Protein AF-A0A1J5TK34-F1 (afdb_monomer_lite)

Radius of gyration: 12.62 Å; chains: 1; bounding box: 26×22×34 Å

pLDDT: mean 90.43, std 6.5, range [69.56, 97.0]

Secondary structure (DSSP, 8-state):
---------PPPPTTEEEEE-TTSSEEEEEPP-TTPPPSS--EEEE---PPPPTT-------

Organism: NCBI:txid1888998

Sequence (62 aa):
MAEKVEKTGVTKEAGYLYYLGKDGHVWRTKMARGGKKTGGGPEKVADAGVTREDKFLYYIDK

Structure (mmCIF, N/CA/C/O backbone):
data_AF-A0A1J5TK34-F1
#
_entry.id   AF-A0A1J5TK34-F1
#
loop_
_atom_site.group_PDB
_atom_site.id
_atom_site.type_symbol
_atom_site.label_atom_id
_atom_site.label_alt_id
_atom_site.label_comp_id
_atom_site.label_asym_id
_atom_site.label_entity_id
_atom_site.label_seq_id
_atom_site.pdbx_PDB_ins_code
_atom_site.Cartn_x
_atom_site.Cartn_y
_atom_site.Cartn_z
_atom_site.occupancy
_atom_site.B_iso_or_equiv
_atom_site.auth_seq_id
_atom_site.auth_comp_id
_atom_site.auth_asym_id
_atom_site.auth_atom_id
_atom_site.pdbx_PDB_model_num
ATOM 1 N N . MET A 1 1 ? -15.270 11.242 6.243 1.00 77.12 1 MET A N 1
ATOM 2 C CA . MET A 1 1 ? -14.029 11.393 7.034 1.00 77.12 1 MET A CA 1
ATOM 3 C C . MET A 1 1 ? -13.336 10.041 6.999 1.00 77.12 1 MET A C 1
ATOM 5 O O . MET A 1 1 ? -14.047 9.047 7.020 1.00 77.12 1 MET A O 1
ATOM 9 N N . ALA A 1 2 ? -12.020 9.989 6.819 1.00 84.81 2 ALA A N 1
ATOM 10 C CA . ALA A 1 2 ? -11.289 8.724 6.761 1.00 84.81 2 ALA A CA 1
ATOM 11 C C . ALA A 1 2 ? -10.509 8.514 8.059 1.00 84.81 2 ALA A C 1
ATOM 13 O O . ALA A 1 2 ? -10.035 9.486 8.646 1.00 84.81 2 ALA A O 1
ATOM 14 N N . GLU A 1 3 ? -10.377 7.260 8.477 1.00 90.06 3 GLU A N 1
ATOM 15 C CA . GLU A 1 3 ? -9.658 6.865 9.685 1.00 90.06 3 GLU A CA 1
ATOM 16 C C . GLU A 1 3 ? -8.335 6.183 9.323 1.00 90.06 3 GLU A C 1
ATOM 18 O O . GLU A 1 3 ? -8.248 5.432 8.349 1.00 90.06 3 GLU A O 1
ATOM 23 N N . LYS A 1 4 ? -7.289 6.458 10.108 1.00 90.81 4 LYS A N 1
ATOM 24 C CA . LYS A 1 4 ? -6.006 5.771 9.976 1.00 90.81 4 LYS A CA 1
ATOM 25 C C . LYS A 1 4 ? -6.069 4.452 10.736 1.00 90.81 4 LYS A C 1
ATOM 27 O O . LYS A 1 4 ? -5.979 4.451 11.956 1.00 90.81 4 LYS A O 1
ATOM 32 N N . VAL A 1 5 ? -6.172 3.361 9.987 1.00 93.06 5 VAL A N 1
ATOM 33 C CA . VAL A 1 5 ? -6.279 2.007 10.548 1.00 93.06 5 VAL A CA 1
ATOM 34 C C . VAL A 1 5 ? -4.925 1.363 10.860 1.00 93.06 5 VAL A C 1
ATOM 36 O O . VAL A 1 5 ? -4.866 0.509 11.728 1.00 93.06 5 VAL A O 1
ATOM 39 N N . GLU A 1 6 ? -3.843 1.765 10.177 1.00 94.44 6 GLU A N 1
ATOM 40 C CA . GLU A 1 6 ? -2.494 1.211 10.382 1.00 94.44 6 GLU A CA 1
ATOM 41 C C . GLU A 1 6 ? -1.397 2.177 9.884 1.00 94.44 6 GLU A C 1
ATOM 43 O O . GLU A 1 6 ? -1.640 3.006 8.997 1.00 94.44 6 GLU A O 1
ATOM 48 N N . LYS A 1 7 ? -0.176 2.076 10.429 1.00 93.88 7 LYS A N 1
ATOM 49 C CA . LYS A 1 7 ? 1.020 2.808 9.983 1.00 93.88 7 LYS A CA 1
ATOM 50 C C . LYS A 1 7 ? 2.049 1.842 9.393 1.00 93.88 7 LYS A C 1
ATOM 52 O O . LYS A 1 7 ? 2.741 1.137 10.110 1.00 93.88 7 LYS A O 1
ATOM 57 N N . THR A 1 8 ? 2.236 1.898 8.078 1.00 91.50 8 THR A N 1
ATOM 58 C CA . THR A 1 8 ? 3.113 0.959 7.351 1.00 91.50 8 THR A CA 1
ATOM 59 C C . THR A 1 8 ? 4.468 1.538 6.942 1.00 91.50 8 THR A C 1
ATOM 61 O O . THR A 1 8 ? 5.341 0.796 6.508 1.00 91.50 8 THR A O 1
ATOM 64 N N . GLY A 1 9 ? 4.652 2.862 7.035 1.00 90.31 9 GLY A N 1
ATOM 65 C CA . GLY A 1 9 ? 5.901 3.532 6.643 1.00 90.31 9 GLY A CA 1
ATOM 66 C C . GLY A 1 9 ? 6.199 3.511 5.137 1.00 90.31 9 GLY A C 1
ATOM 67 O O . GLY A 1 9 ? 7.327 3.780 4.733 1.00 90.31 9 GLY A O 1
ATOM 68 N N . VAL A 1 10 ? 5.212 3.183 4.297 1.00 92.38 10 VAL A N 1
ATOM 69 C CA . VAL A 1 10 ? 5.391 3.088 2.843 1.00 92.38 10 VAL A CA 1
ATOM 70 C C . VAL A 1 10 ? 5.557 4.473 2.222 1.00 92.38 10 VAL A C 1
ATOM 72 O O . VAL A 1 10 ? 4.656 5.303 2.291 1.00 92.38 10 VAL A O 1
ATOM 75 N N . THR A 1 11 ? 6.669 4.680 1.517 1.00 91.81 11 THR A N 1
ATOM 76 C CA . THR A 1 11 ? 6.880 5.854 0.661 1.00 91.81 11 THR A CA 1
ATOM 77 C C . THR A 1 11 ? 6.428 5.550 -0.764 1.00 91.81 11 THR A C 1
ATOM 79 O O . THR A 1 11 ? 6.823 4.544 -1.361 1.00 91.81 11 THR A O 1
ATOM 82 N N . LYS A 1 12 ? 5.599 6.426 -1.338 1.00 92.81 12 LYS A N 1
ATOM 83 C CA . LYS A 1 12 ? 5.104 6.257 -2.707 1.00 92.81 12 LYS A CA 1
ATOM 84 C C . LYS A 1 12 ? 6.108 6.738 -3.745 1.00 92.81 12 LYS A C 1
ATOM 86 O O . LYS A 1 12 ? 6.465 7.912 -3.791 1.00 92.81 12 LYS A O 1
ATOM 91 N N . GLU A 1 13 ? 6.479 5.840 -4.644 1.00 92.88 13 GLU A N 1
ATOM 92 C CA . GLU A 1 13 ? 7.306 6.141 -5.805 1.00 92.88 13 GLU A CA 1
ATOM 93 C C . GLU A 1 13 ? 6.451 6.507 -7.023 1.00 92.88 13 GLU A C 1
ATOM 95 O O . GLU A 1 13 ? 5.398 5.918 -7.295 1.00 92.88 13 GLU A O 1
ATOM 100 N N . ALA A 1 14 ? 6.931 7.475 -7.804 1.00 91.75 14 ALA A N 1
ATOM 101 C CA . ALA A 1 14 ? 6.272 7.877 -9.037 1.00 91.75 14 ALA A CA 1
ATOM 102 C C . ALA A 1 14 ? 6.246 6.718 -10.048 1.00 91.75 14 ALA A C 1
ATOM 104 O O . ALA A 1 14 ? 7.252 6.061 -10.303 1.00 91.75 14 ALA A O 1
ATOM 105 N N . GLY A 1 15 ? 5.094 6.497 -10.684 1.00 91.06 15 GLY A N 1
ATOM 106 C CA . GLY A 1 15 ? 4.938 5.429 -11.677 1.00 91.06 15 GLY A CA 1
ATOM 107 C C . GLY A 1 15 ? 4.415 4.102 -11.124 1.00 91.06 15 GLY A C 1
ATOM 108 O O . GLY A 1 15 ? 4.201 3.184 -11.918 1.00 91.06 15 GLY A O 1
ATOM 109 N N . TYR A 1 16 ? 4.136 4.017 -9.823 1.00 93.19 16 TYR A N 1
ATOM 110 C CA . TYR A 1 16 ? 3.508 2.856 -9.196 1.00 93.19 16 TYR A CA 1
ATOM 111 C C . TYR A 1 16 ? 2.089 3.150 -8.705 1.00 93.19 16 TYR A C 1
ATOM 113 O O . TYR A 1 16 ? 1.780 4.249 -8.245 1.00 93.19 16 TYR A O 1
ATOM 121 N N . LEU A 1 17 ? 1.232 2.134 -8.792 1.00 92.50 17 LEU A N 1
ATOM 122 C CA . LEU A 1 17 ? -0.050 2.081 -8.104 1.00 92.50 17 LEU A CA 1
ATOM 123 C C . LEU A 1 17 ? 0.141 1.303 -6.805 1.00 92.50 17 LEU A C 1
ATOM 125 O O . LEU A 1 17 ? 0.637 0.179 -6.849 1.00 92.50 17 LEU A O 1
ATOM 129 N N . TYR A 1 18 ? -0.283 1.884 -5.686 1.00 94.56 18 TYR A N 1
ATOM 130 C CA . TYR A 1 18 ? -0.239 1.266 -4.361 1.00 94.56 18 TYR A CA 1
ATOM 131 C C . TYR A 1 18 ? -1.646 0.890 -3.918 1.00 94.56 18 TYR A C 1
ATOM 133 O O . TYR A 1 18 ? -2.577 1.681 -4.082 1.00 94.56 18 TYR A O 1
ATOM 141 N N . TYR A 1 19 ? -1.802 -0.300 -3.353 1.00 94.19 19 TYR A N 1
ATOM 142 C CA . TYR A 1 19 ? -3.095 -0.825 -2.938 1.00 94.19 19 TYR A CA 1
ATOM 143 C C . TYR A 1 19 ? -2.939 -1.808 -1.778 1.00 94.19 19 TYR A C 1
ATOM 145 O O . TYR A 1 19 ? -1.889 -2.419 -1.591 1.00 94.19 19 TYR A O 1
ATOM 153 N N . LEU A 1 20 ? -4.004 -1.964 -0.993 1.00 95.00 20 LEU A N 1
ATOM 154 C CA . LEU A 1 20 ? -4.101 -3.056 -0.032 1.00 95.00 20 LEU A CA 1
ATOM 155 C C . LEU A 1 20 ? -4.340 -4.358 -0.815 1.00 95.00 20 LEU A C 1
ATOM 157 O O . LEU A 1 20 ? -5.161 -4.379 -1.735 1.00 95.00 20 LEU A O 1
ATOM 161 N N . GLY A 1 21 ? -3.645 -5.437 -0.479 1.00 94.62 21 GLY A N 1
ATOM 162 C CA . GLY A 1 21 ? -3.826 -6.773 -1.046 1.00 94.62 21 GLY A CA 1
ATOM 163 C C . GLY A 1 21 ? -5.022 -7.501 -0.435 1.00 94.62 21 GLY A C 1
ATOM 164 O O . GLY A 1 21 ? -5.645 -7.017 0.515 1.00 94.62 21 GLY A O 1
ATOM 165 N N . LYS A 1 22 ? -5.381 -8.660 -1.000 1.00 93.19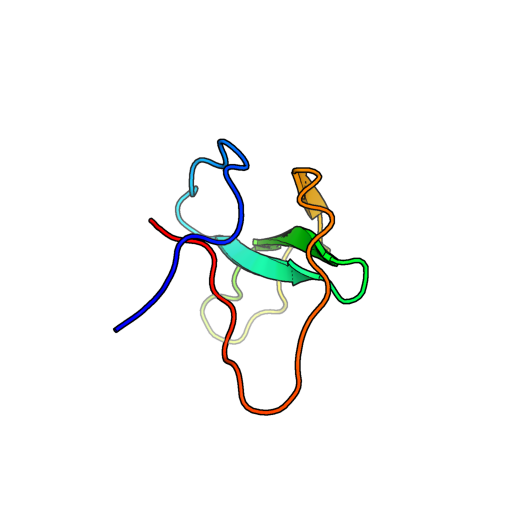 22 LYS A N 1
ATOM 166 C CA . LYS A 1 22 ? -6.419 -9.540 -0.422 1.00 93.19 22 LYS A CA 1
ATOM 167 C C . LYS A 1 22 ? -5.954 -10.209 0.875 1.00 93.19 22 LYS A C 1
ATOM 169 O O . LYS A 1 22 ? -6.779 -10.602 1.682 1.00 93.19 22 LYS A O 1
ATOM 174 N N . ASP A 1 23 ? -4.643 -10.310 1.043 1.00 95.12 23 ASP A N 1
ATOM 175 C CA . ASP A 1 23 ? -3.937 -10.783 2.232 1.00 95.12 23 ASP A CA 1
ATOM 176 C C . ASP A 1 23 ? -3.835 -9.720 3.341 1.00 95.12 23 ASP A C 1
ATOM 178 O O . ASP A 1 23 ? -3.296 -9.998 4.405 1.00 95.12 23 ASP A O 1
ATOM 182 N N . GLY A 1 24 ? -4.329 -8.500 3.104 1.00 95.69 24 GLY A N 1
ATOM 183 C CA . GLY A 1 24 ? -4.270 -7.416 4.083 1.00 95.69 24 GLY A CA 1
ATOM 184 C C . GLY A 1 24 ? -2.915 -6.713 4.168 1.00 95.69 24 GLY A C 1
ATOM 185 O O . GLY A 1 24 ? -2.701 -5.929 5.090 1.00 95.69 24 GLY A O 1
ATOM 186 N N . HIS A 1 25 ? -1.997 -6.942 3.225 1.00 97.00 25 HIS A N 1
ATOM 187 C CA . HIS A 1 25 ? -0.694 -6.267 3.170 1.00 97.00 25 HIS A CA 1
ATOM 188 C C . HIS A 1 25 ? -0.656 -5.173 2.099 1.00 97.00 25 HIS A C 1
ATOM 190 O O . HIS A 1 25 ? -1.547 -5.086 1.255 1.00 97.00 25 HIS A O 1
ATOM 196 N N . VAL A 1 26 ? 0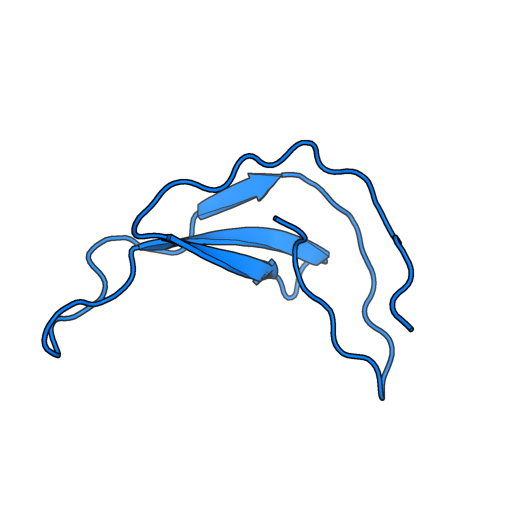.354 -4.302 2.120 1.00 96.50 26 VAL A N 1
ATOM 197 C CA . VAL A 1 26 ? 0.495 -3.257 1.099 1.00 96.50 26 VAL A CA 1
ATOM 198 C C . VAL A 1 26 ? 1.275 -3.800 -0.083 1.00 96.50 26 VAL A C 1
ATOM 200 O O . VAL A 1 26 ? 2.387 -4.310 0.063 1.00 96.50 26 VAL A O 1
ATOM 203 N N . TRP A 1 27 ? 0.706 -3.620 -1.266 1.00 96.38 27 TRP A N 1
ATOM 204 C CA . TRP A 1 27 ? 1.295 -4.020 -2.531 1.00 96.38 27 TRP A CA 1
ATOM 205 C C . TRP A 1 27 ? 1.443 -2.818 -3.458 1.00 96.38 27 TRP A C 1
ATOM 207 O O . TRP A 1 27 ? 0.689 -1.842 -3.376 1.00 96.38 27 TRP A O 1
ATOM 217 N N . ARG A 1 28 ? 2.399 -2.909 -4.381 1.00 95.38 28 ARG A N 1
ATOM 218 C CA . ARG A 1 28 ? 2.531 -1.979 -5.501 1.00 95.38 28 ARG A CA 1
ATOM 219 C C . ARG A 1 28 ? 2.618 -2.706 -6.833 1.00 95.38 28 ARG A C 1
ATOM 221 O O . ARG A 1 28 ? 3.029 -3.859 -6.905 1.00 95.38 28 ARG A O 1
ATOM 228 N N . THR A 1 29 ? 2.254 -2.023 -7.912 1.00 94.38 29 THR A N 1
ATOM 229 C CA . THR A 1 29 ? 2.498 -2.490 -9.283 1.00 94.38 29 THR 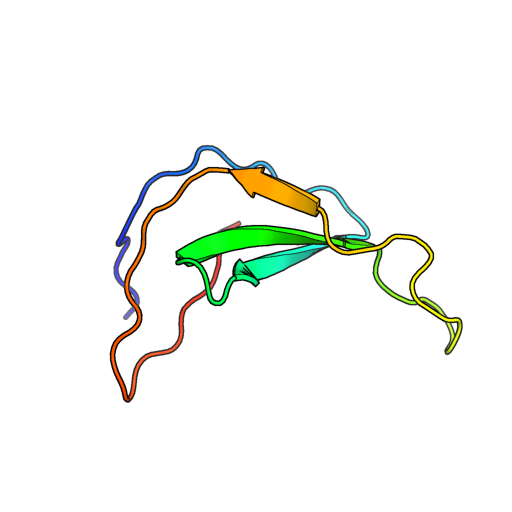A CA 1
ATOM 230 C C . THR A 1 29 ? 2.862 -1.327 -10.194 1.00 94.38 29 THR A C 1
ATOM 232 O O . THR A 1 29 ? 2.410 -0.196 -9.989 1.00 94.38 29 THR A O 1
ATOM 235 N N . LYS A 1 30 ? 3.707 -1.586 -11.194 1.00 92.38 30 LYS A N 1
ATOM 236 C CA . LYS A 1 30 ? 4.149 -0.563 -12.143 1.00 92.38 30 LYS A CA 1
ATOM 237 C C . LYS A 1 30 ? 2.997 -0.200 -13.072 1.00 92.38 30 LYS A C 1
ATOM 239 O O . LYS A 1 30 ? 2.471 -1.064 -13.768 1.00 92.38 30 LYS A O 1
ATOM 244 N N . MET A 1 31 ? 2.631 1.077 -13.118 1.00 90.19 31 MET A N 1
ATOM 245 C CA . MET A 1 31 ? 1.509 1.537 -13.933 1.00 90.19 31 MET A CA 1
ATOM 246 C C . MET A 1 31 ? 1.783 1.354 -15.429 1.00 90.19 31 MET A C 1
ATOM 248 O O . MET A 1 31 ? 2.871 1.648 -15.933 1.00 90.19 31 MET A O 1
ATOM 252 N N . ALA A 1 32 ? 0.755 0.909 -16.147 1.00 87.38 32 ALA A N 1
ATOM 253 C CA . ALA A 1 32 ? 0.727 0.913 -17.598 1.00 87.38 32 ALA A CA 1
ATOM 254 C C . ALA A 1 32 ? 0.712 2.363 -18.098 1.00 87.38 32 ALA A C 1
ATOM 256 O O . ALA A 1 32 ? -0.051 3.191 -17.603 1.00 87.38 32 ALA A O 1
ATOM 257 N N . ARG A 1 33 ? 1.537 2.677 -19.100 1.00 83.31 33 ARG A N 1
ATOM 258 C CA . ARG A 1 33 ? 1.497 3.966 -19.805 1.00 83.31 33 ARG A CA 1
ATOM 259 C C . ARG A 1 33 ? 1.215 3.715 -21.281 1.00 83.31 33 ARG A C 1
ATOM 261 O O . ARG A 1 33 ? 1.855 2.860 -21.890 1.00 83.31 33 ARG A O 1
ATOM 268 N N . GLY A 1 34 ? 0.261 4.456 -21.845 1.00 82.56 34 GLY A N 1
ATOM 269 C CA . GLY A 1 34 ? -0.071 4.400 -23.273 1.00 82.56 34 GLY A CA 1
ATOM 270 C C . GLY A 1 34 ? -0.600 3.042 -23.747 1.00 82.56 34 GLY A C 1
ATOM 271 O O . GLY A 1 34 ? -0.144 2.543 -24.769 1.00 82.56 34 GLY A O 1
ATOM 272 N N . GLY A 1 35 ? -1.489 2.402 -22.978 1.00 77.19 35 GLY A N 1
ATOM 273 C CA . GLY A 1 35 ? -2.119 1.125 -23.357 1.00 77.19 35 GLY A CA 1
ATOM 274 C C . GLY A 1 35 ? -1.190 -0.098 -23.352 1.00 77.19 35 GLY A C 1
ATOM 275 O O . GLY A 1 35 ? -1.622 -1.200 -23.679 1.00 77.19 35 GLY A O 1
ATOM 276 N N . LYS A 1 36 ? 0.082 0.065 -22.971 1.00 77.88 36 LYS A N 1
ATOM 277 C CA . LYS A 1 36 ? 1.032 -1.046 -22.839 1.00 77.88 36 LYS A CA 1
ATOM 278 C C . LYS A 1 36 ? 0.745 -1.858 -21.579 1.00 77.88 36 LYS A C 1
ATOM 280 O O . LYS A 1 36 ? 0.296 -1.311 -20.577 1.00 77.88 36 LYS A O 1
ATOM 285 N N . LYS A 1 37 ? 1.064 -3.154 -21.606 1.00 76.88 37 LYS A N 1
ATOM 286 C CA . LYS A 1 37 ? 0.991 -4.012 -20.413 1.00 76.88 37 LYS A CA 1
ATOM 287 C C . LYS A 1 37 ? 1.886 -3.454 -19.298 1.00 76.88 37 LYS A C 1
ATOM 289 O O . LYS A 1 37 ? 2.950 -2.893 -19.568 1.00 76.88 37 LYS A O 1
ATOM 294 N N . THR A 1 38 ? 1.447 -3.604 -18.052 1.00 77.06 38 THR A N 1
ATOM 295 C CA . THR A 1 38 ? 2.221 -3.242 -16.859 1.00 77.06 38 THR A CA 1
ATOM 296 C C . THR A 1 38 ? 3.540 -4.017 -16.855 1.00 77.06 38 THR A C 1
ATOM 298 O O . THR A 1 38 ? 3.558 -5.239 -16.965 1.00 77.06 38 THR A O 1
ATOM 301 N N . GLY A 1 39 ? 4.663 -3.299 -16.783 1.00 69.56 39 GLY A N 1
ATOM 302 C CA . GLY A 1 39 ? 6.003 -3.880 -16.956 1.00 69.56 39 GLY A CA 1
ATOM 303 C C . GLY A 1 39 ? 6.577 -4.579 -15.721 1.00 69.56 39 GLY A C 1
ATOM 304 O O . GLY A 1 39 ? 7.751 -4.925 -15.725 1.00 69.56 39 GLY A O 1
ATOM 305 N N . GLY A 1 40 ? 5.795 -4.735 -14.655 1.00 75.19 40 GLY A N 1
ATOM 306 C CA . GLY A 1 40 ? 6.220 -5.388 -13.424 1.00 75.19 40 GLY A CA 1
ATOM 307 C C . GLY A 1 40 ? 5.021 -6.016 -12.736 1.00 75.19 40 GLY A C 1
ATOM 308 O O . GLY A 1 40 ? 3.954 -5.397 -12.665 1.00 75.19 40 GLY A O 1
ATOM 309 N N . GLY A 1 41 ? 5.193 -7.252 -12.270 1.00 86.12 41 GLY A N 1
ATOM 310 C CA . GLY A 1 41 ? 4.204 -7.925 -11.437 1.00 86.12 41 GLY A CA 1
ATOM 311 C C . GLY A 1 41 ? 3.945 -7.167 -10.128 1.00 86.12 41 GLY A C 1
ATOM 312 O O . GLY A 1 41 ? 4.611 -6.171 -9.832 1.00 86.12 41 GLY A O 1
ATOM 313 N N . PRO A 1 42 ?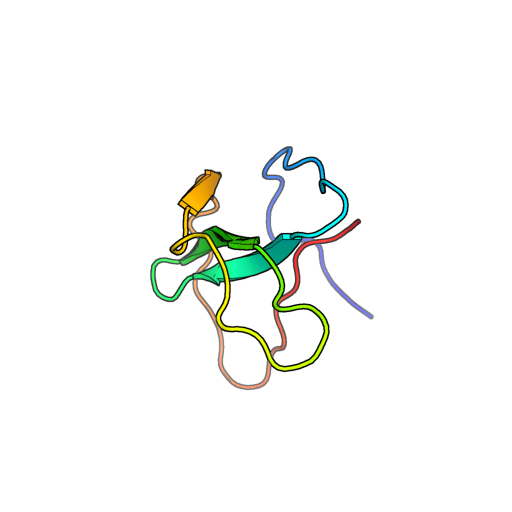 2.944 -7.597 -9.355 1.00 92.88 42 PRO A N 1
ATOM 314 C CA . PRO A 1 42 ? 2.704 -7.049 -8.030 1.00 92.88 42 PRO A CA 1
ATOM 315 C C . PRO A 1 42 ? 3.880 -7.363 -7.087 1.00 92.88 42 PRO A C 1
ATOM 317 O O . PRO A 1 42 ? 4.397 -8.478 -7.085 1.00 92.88 42 PRO A O 1
ATOM 320 N N . GLU A 1 43 ? 4.282 -6.385 -6.278 1.00 95.25 43 GLU A N 1
ATOM 321 C CA . GLU A 1 43 ? 5.334 -6.502 -5.260 1.00 95.25 43 GLU A CA 1
ATOM 322 C C . GLU A 1 43 ? 4.765 -6.122 -3.890 1.00 95.25 43 GLU A C 1
ATOM 324 O O . GLU A 1 43 ? 4.127 -5.071 -3.761 1.00 95.25 43 GLU A O 1
ATOM 329 N N . LYS A 1 44 ? 4.987 -6.961 -2.871 1.00 96.38 44 LYS A N 1
ATOM 330 C CA . LYS A 1 44 ? 4.616 -6.651 -1.486 1.00 96.38 44 LYS A CA 1
ATOM 331 C C . LYS A 1 44 ? 5.652 -5.694 -0.906 1.00 96.38 44 LYS A C 1
ATOM 333 O O . LYS A 1 44 ? 6.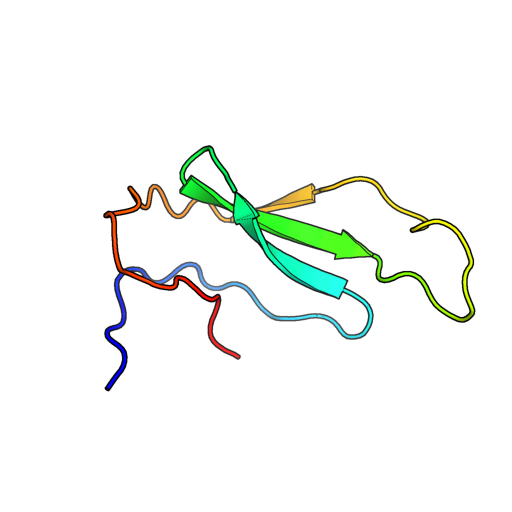836 -6.007 -0.920 1.00 96.38 44 LYS A O 1
ATOM 338 N N . VAL A 1 45 ? 5.209 -4.551 -0.391 1.00 95.88 45 VAL A N 1
ATOM 339 C CA . VAL A 1 45 ? 6.102 -3.472 0.075 1.00 95.88 45 VAL A CA 1
ATOM 340 C C . VAL A 1 45 ? 6.006 -3.182 1.566 1.00 95.88 45 VAL A C 1
ATOM 342 O O . VAL A 1 45 ? 6.904 -2.547 2.105 1.00 95.88 45 VAL A O 1
ATOM 345 N N . ALA A 1 46 ? 4.944 -3.633 2.234 1.00 96.25 46 ALA A N 1
ATOM 346 C CA . ALA A 1 46 ? 4.851 -3.581 3.688 1.00 96.25 46 ALA A CA 1
ATOM 347 C C . ALA A 1 46 ? 3.824 -4.577 4.223 1.00 96.25 46 ALA A C 1
ATOM 349 O O . ALA A 1 46 ? 2.790 -4.826 3.594 1.00 96.25 46 ALA A O 1
ATOM 350 N N . ASP A 1 47 ? 4.076 -5.075 5.427 1.00 96.31 47 ASP A N 1
ATOM 351 C CA . ASP A 1 47 ? 3.115 -5.859 6.185 1.00 96.31 47 ASP A CA 1
ATOM 352 C C . ASP A 1 47 ? 2.179 -4.920 6.959 1.00 96.31 47 ASP A C 1
ATOM 354 O O . ASP A 1 47 ? 2.605 -4.255 7.895 1.00 96.31 47 ASP A O 1
ATOM 358 N N . ALA A 1 48 ? 0.910 -4.836 6.541 1.00 95.31 48 ALA A N 1
ATOM 359 C CA . ALA A 1 48 ? -0.116 -4.067 7.260 1.00 95.31 48 ALA A CA 1
ATOM 360 C C . ALA A 1 48 ? -1.025 -4.946 8.136 1.00 95.31 48 ALA A C 1
ATOM 362 O O . ALA A 1 48 ? -1.417 -4.523 9.212 1.00 95.31 48 ALA A O 1
ATOM 363 N N . GLY A 1 49 ? -1.368 -6.163 7.692 1.00 94.38 49 GLY A N 1
ATOM 364 C CA . GLY A 1 49 ? -2.224 -7.071 8.468 1.00 94.38 49 GLY A CA 1
ATOM 365 C C . GLY A 1 49 ? -3.669 -6.578 8.625 1.00 94.38 49 GLY A C 1
ATOM 366 O O . GLY A 1 49 ? -4.353 -6.958 9.571 1.00 94.38 49 GLY A O 1
ATOM 367 N N . VAL A 1 50 ? -4.144 -5.725 7.712 1.00 94.31 50 VAL A N 1
ATOM 368 C CA . VAL A 1 50 ? -5.472 -5.103 7.804 1.00 94.31 50 VAL A CA 1
ATOM 369 C C . VAL A 1 50 ? -6.540 -6.046 7.259 1.00 94.31 50 VAL A C 1
ATOM 371 O O . VAL A 1 50 ? -6.497 -6.448 6.094 1.00 94.31 50 VAL A O 1
ATOM 374 N N . THR A 1 51 ? -7.551 -6.332 8.080 1.00 94.25 51 THR A N 1
ATOM 375 C CA . THR A 1 51 ? -8.765 -7.037 7.647 1.00 94.25 51 THR A CA 1
ATOM 376 C C . THR A 1 51 ? -9.761 -6.035 7.075 1.00 94.25 51 THR A C 1
ATOM 378 O O . THR A 1 51 ? -9.988 -4.974 7.651 1.00 94.25 51 THR A O 1
ATOM 381 N N . ARG A 1 52 ? -10.337 -6.355 5.914 1.00 92.06 52 ARG A N 1
ATOM 382 C CA . ARG A 1 52 ? -11.327 -5.490 5.269 1.00 92.06 52 ARG A CA 1
ATOM 383 C C . ARG A 1 52 ? -12.719 -5.773 5.795 1.00 92.06 52 ARG A C 1
ATOM 385 O O . ARG A 1 52 ? -13.120 -6.929 5.871 1.00 92.06 52 ARG A O 1
ATOM 392 N N . GLU A 1 53 ? -13.456 -4.705 6.034 1.00 93.19 53 GLU A N 1
ATOM 393 C CA . GLU A 1 53 ? -14.875 -4.740 6.345 1.00 93.19 53 GLU A CA 1
ATOM 394 C C . GLU A 1 53 ? -15.710 -4.349 5.126 1.00 93.19 53 GLU A C 1
ATOM 396 O O . GLU A 1 53 ? -15.314 -3.525 4.291 1.00 93.19 53 GLU A O 1
ATOM 401 N N . ASP A 1 54 ? -16.896 -4.944 5.037 1.00 91.56 54 ASP A N 1
ATOM 402 C CA . ASP A 1 54 ? -17.865 -4.600 4.010 1.00 91.56 54 ASP A CA 1
ATOM 403 C C . ASP A 1 54 ? -18.332 -3.150 4.169 1.00 91.56 54 ASP A C 1
ATOM 405 O O . ASP A 1 54 ? -18.484 -2.638 5.276 1.00 91.56 54 ASP A O 1
ATOM 409 N N . LYS A 1 55 ? -18.627 -2.501 3.036 1.00 93.50 55 LYS A N 1
ATOM 410 C CA . LYS A 1 55 ? -19.078 -1.096 2.942 1.00 93.50 55 LYS A CA 1
ATOM 411 C C . LYS A 1 55 ? -18.005 -0.040 3.249 1.00 93.50 55 LYS A C 1
ATOM 413 O O . LYS A 1 55 ? -18.336 1.144 3.292 1.00 93.50 55 LYS A O 1
ATOM 418 N N . PHE A 1 56 ? -16.733 -0.429 3.354 1.00 93.06 56 PHE A N 1
ATOM 419 C CA . PHE A 1 56 ? -15.603 0.497 3.478 1.00 93.06 56 PHE A CA 1
ATOM 420 C C . PHE A 1 56 ? -14.707 0.513 2.235 1.00 93.06 56 PHE A C 1
ATOM 422 O O . PHE A 1 56 ? -14.555 -0.481 1.523 1.00 93.06 56 PHE A O 1
ATOM 429 N N . LEU A 1 57 ? -14.074 1.665 1.991 1.00 92.00 57 LEU A N 1
ATOM 430 C CA . LEU A 1 57 ? -13.008 1.815 1.006 1.00 92.00 57 LEU A CA 1
ATOM 431 C C . LEU A 1 57 ? -11.674 2.004 1.727 1.00 92.00 57 LEU A C 1
ATOM 433 O O . LEU A 1 57 ? -11.515 2.930 2.517 1.00 92.00 57 LEU A O 1
ATOM 437 N N . TYR A 1 58 ? -10.703 1.162 1.383 1.00 92.69 58 TYR A N 1
ATOM 438 C CA . TYR A 1 58 ? -9.345 1.225 1.912 1.00 92.69 58 TYR A CA 1
ATOM 439 C C . TYR A 1 58 ? -8.411 1.814 0.866 1.00 92.69 58 TYR A C 1
ATOM 441 O O . TYR A 1 58 ? -8.435 1.422 -0.303 1.00 92.69 58 TYR A O 1
ATOM 449 N N . TYR A 1 59 ? -7.555 2.730 1.295 1.00 90.44 59 TYR A N 1
ATOM 450 C CA . TYR A 1 59 ? -6.525 3.319 0.457 1.00 90.44 59 TYR A CA 1
ATOM 451 C C . TYR A 1 59 ? -5.255 3.528 1.274 1.00 90.44 59 TYR A C 1
ATOM 453 O O . TYR A 1 59 ? -5.297 3.691 2.490 1.00 90.44 59 TYR A O 1
ATOM 461 N N . ILE A 1 60 ? -4.116 3.517 0.590 1.00 92.81 60 ILE A N 1
ATOM 462 C CA . ILE A 1 60 ? -2.832 3.873 1.194 1.00 92.81 60 ILE A CA 1
ATOM 463 C C . ILE A 1 60 ? -2.730 5.396 1.129 1.00 92.81 60 ILE A C 1
ATOM 465 O O . ILE A 1 60 ? -2.917 5.956 0.041 1.00 92.81 60 ILE A O 1
ATOM 469 N N . ASP A 1 61 ? -2.480 6.074 2.251 1.00 88.31 61 ASP A N 1
ATOM 470 C CA . ASP A 1 61 ? -2.299 7.530 2.284 1.00 88.31 61 ASP A CA 1
ATOM 471 C C . ASP A 1 61 ? -1.019 7.951 1.542 1.00 88.31 61 ASP A C 1
ATOM 473 O O . ASP A 1 61 ? -0.260 7.115 1.045 1.00 88.31 61 ASP A O 1
ATOM 477 N N . LYS A 1 62 ? -0.898 9.247 1.245 1.00 73.94 62 LYS A N 1
ATOM 478 C CA . LYS A 1 62 ? 0.226 9.788 0.470 1.00 73.94 62 LYS A CA 1
ATOM 479 C C . L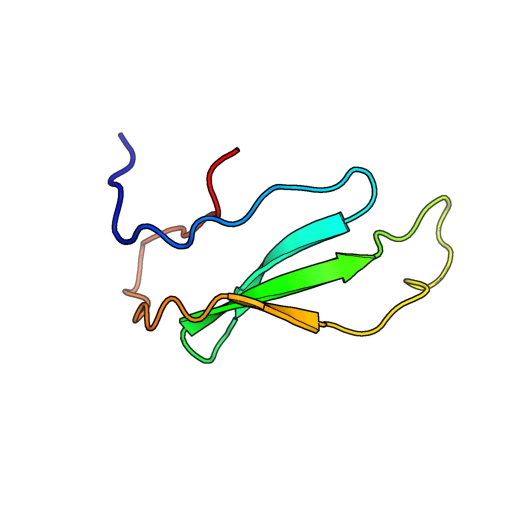YS A 1 62 ? 1.438 10.013 1.359 1.00 73.94 62 LYS A C 1
ATOM 481 O O . LYS A 1 62 ? 1.222 10.487 2.493 1.00 73.94 62 LYS A O 1
#

Foldseek 3Di:
DDDDPFDWPDDDDPQWDWDQDPQRFIKIFGDDDPPDPGPDDIDGDTGTRDDDDPPDDDDDDD